Protein AF-A0A942J2D2-F1 (afdb_monomer)

Solvent-accessible surface area (backbone atoms only — not comparable to full-atom values): 8070 Å² total; per-residue (Å²): 141,67,81,77,71,58,79,77,62,75,67,74,47,66,52,28,54,48,18,30,49,35,45,75,71,70,50,59,82,88,70,49,86,30,67,88,78,35,70,69,56,28,53,44,19,50,52,22,24,51,50,45,51,51,53,50,52,54,50,54,49,48,49,67,58,57,66,74,73,77,72,90,65,63,60,65,58,49,50,53,41,51,54,51,26,52,51,46,24,53,52,44,25,53,48,31,24,73,74,62,35,67,71,53,10,64,74,56,20,55,61,62,16,48,55,50,17,51,53,50,42,72,43,41,68,60,52,52,51,52,51,51,52,52,52,53,52,51,50,55,54,52,65,74,71,110

pLDDT: mean 85.62, std 14.01, range [49.22, 97.75]

Structure (mmCIF, N/CA/C/O backbone):
data_AF-A0A942J2D2-F1
#
_entry.id   AF-A0A942J2D2-F1
#
loop_
_atom_site.group_PDB
_atom_site.id
_atom_site.type_symbol
_atom_site.label_atom_id
_atom_site.label_alt_id
_atom_site.label_comp_id
_atom_site.label_asym_id
_atom_site.label_entity_id
_atom_site.label_seq_id
_atom_site.pdbx_PDB_ins_code
_atom_site.Cartn_x
_atom_site.Cartn_y
_atom_site.Cartn_z
_atom_site.occupancy
_atom_site.B_iso_or_equiv
_atom_site.auth_seq_id
_atom_site.auth_comp_id
_atom_site.auth_asym_id
_atom_site.auth_atom_id
_atom_site.pdbx_PDB_model_num
ATOM 1 N N . MET A 1 1 ? 36.821 7.668 -10.356 1.00 49.22 1 MET A N 1
ATOM 2 C CA . MET A 1 1 ? 37.166 8.839 -11.199 1.00 49.22 1 MET A CA 1
ATOM 3 C C . MET A 1 1 ? 36.797 8.640 -12.686 1.00 49.22 1 MET A C 1
ATOM 5 O O . MET A 1 1 ? 37.405 9.263 -13.537 1.00 49.22 1 MET A O 1
ATOM 9 N N . PHE A 1 2 ? 35.771 7.836 -13.021 1.00 51.03 2 PHE A N 1
ATOM 10 C CA . PHE A 1 2 ? 35.388 7.529 -14.419 1.00 51.03 2 PHE A CA 1
ATOM 11 C C . PHE A 1 2 ? 34.098 8.224 -14.902 1.00 51.03 2 PHE A C 1
ATOM 13 O O . PHE A 1 2 ? 33.850 8.319 -16.098 1.00 51.03 2 PHE A O 1
ATOM 20 N N . LYS A 1 3 ? 33.287 8.787 -13.993 1.00 52.78 3 LYS A N 1
ATOM 21 C CA . LYS A 1 3 ? 31.966 9.356 -14.332 1.00 52.78 3 LYS A CA 1
ATOM 22 C C . LYS A 1 3 ? 32.010 10.660 -15.146 1.00 52.78 3 LYS A C 1
ATOM 24 O O . LYS A 1 3 ? 30.995 11.052 -15.705 1.00 52.78 3 LYS A O 1
ATOM 29 N N . LYS A 1 4 ? 33.156 11.350 -15.223 1.00 53.84 4 LYS A N 1
ATOM 30 C CA . LYS A 1 4 ? 33.264 12.644 -15.928 1.00 53.84 4 LYS A CA 1
ATOM 31 C C . LYS A 1 4 ? 33.632 12.534 -17.414 1.00 53.84 4 LYS A C 1
ATOM 33 O O . LYS A 1 4 ? 33.451 13.519 -18.120 1.00 53.84 4 LYS A O 1
ATOM 38 N N . LEU A 1 5 ? 34.085 11.375 -17.902 1.00 53.19 5 LEU A N 1
ATOM 39 C CA . LEU A 1 5 ? 34.482 11.209 -19.312 1.00 53.19 5 LEU A CA 1
ATOM 40 C C . LEU A 1 5 ? 33.327 10.809 -20.244 1.00 53.19 5 LEU A C 1
ATOM 42 O O . LEU A 1 5 ? 33.406 11.057 -21.441 1.00 53.19 5 LEU A O 1
ATOM 46 N N . PHE A 1 6 ? 32.222 10.283 -19.709 1.00 55.09 6 PHE A N 1
ATOM 47 C CA . PHE A 1 6 ? 31.066 9.884 -20.523 1.00 55.09 6 PHE A CA 1
ATOM 48 C C . PHE A 1 6 ? 30.096 11.030 -20.838 1.00 55.09 6 PHE A C 1
ATOM 50 O O . PHE A 1 6 ? 29.359 10.961 -21.814 1.00 55.09 6 PHE A O 1
ATOM 57 N N . LYS A 1 7 ? 30.154 12.144 -20.096 1.00 53.56 7 LYS A N 1
ATOM 58 C CA . LYS A 1 7 ? 29.197 13.257 -20.236 1.00 53.56 7 LYS A CA 1
ATOM 59 C C . LYS A 1 7 ? 29.350 14.086 -21.524 1.00 53.56 7 LYS A C 1
ATOM 61 O O . LYS A 1 7 ? 28.591 15.022 -21.731 1.00 53.56 7 LYS A O 1
ATOM 66 N N . ARG A 1 8 ? 30.358 13.802 -22.362 1.00 52.88 8 ARG A N 1
ATOM 67 C CA . ARG A 1 8 ? 30.644 14.557 -23.600 1.00 52.88 8 ARG A CA 1
ATOM 68 C C . ARG A 1 8 ? 30.544 13.714 -24.884 1.00 52.88 8 ARG A C 1
ATOM 70 O O . ARG A 1 8 ? 30.684 14.271 -25.965 1.00 52.88 8 ARG A O 1
ATOM 77 N N . LYS A 1 9 ? 30.279 12.403 -24.776 1.00 51.62 9 LYS A N 1
ATOM 78 C CA . LYS A 1 9 ? 30.012 11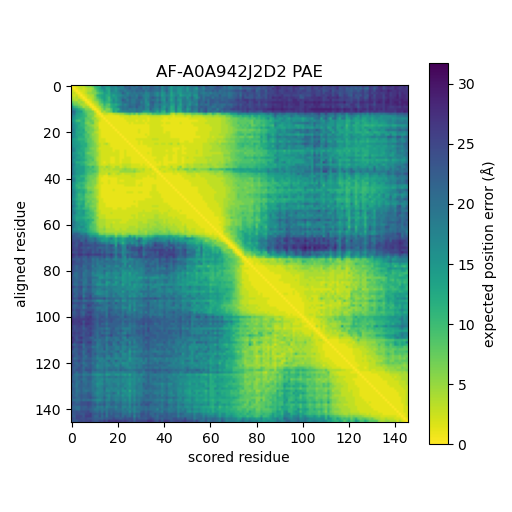.503 -25.919 1.00 51.62 9 LYS A CA 1
ATOM 79 C C . LYS A 1 9 ? 28.523 11.157 -26.085 1.00 51.62 9 LYS A C 1
ATOM 81 O O . LYS A 1 9 ? 28.185 10.339 -26.925 1.00 51.62 9 LYS A O 1
ATOM 86 N N . GLU A 1 10 ? 27.630 11.847 -25.372 1.00 52.97 10 GLU A N 1
ATOM 87 C CA . GLU A 1 10 ? 26.175 11.863 -25.633 1.00 52.97 10 GLU A CA 1
ATOM 88 C C . GLU A 1 10 ? 25.795 12.636 -26.916 1.00 52.97 10 GLU A C 1
ATOM 90 O O . GLU A 1 10 ? 24.640 13.001 -27.121 1.00 52.97 10 GLU A O 1
ATOM 95 N N . ILE A 1 11 ? 26.747 12.866 -27.826 1.00 55.09 11 ILE A N 1
ATOM 96 C CA . ILE A 1 11 ? 26.407 13.090 -29.229 1.00 55.09 11 ILE A CA 1
ATOM 97 C C . ILE A 1 11 ? 26.049 11.705 -29.758 1.00 55.09 11 ILE A C 1
ATOM 99 O O . ILE A 1 11 ? 26.926 10.952 -30.160 1.00 55.09 11 ILE A O 1
ATOM 103 N N . VAL A 1 12 ? 24.768 11.372 -29.597 1.00 64.88 12 VAL A N 1
ATOM 104 C CA . VAL A 1 12 ? 24.087 10.104 -29.877 1.00 64.88 12 VAL A CA 1
ATOM 105 C C . VAL A 1 12 ? 24.668 9.422 -31.111 1.00 64.88 12 VAL A C 1
ATOM 107 O O . VAL A 1 12 ? 24.210 9.654 -32.229 1.00 64.88 12 VAL A O 1
ATOM 110 N N . ASP A 1 13 ? 25.684 8.582 -30.911 1.00 84.38 13 ASP A N 1
ATOM 111 C CA . ASP A 1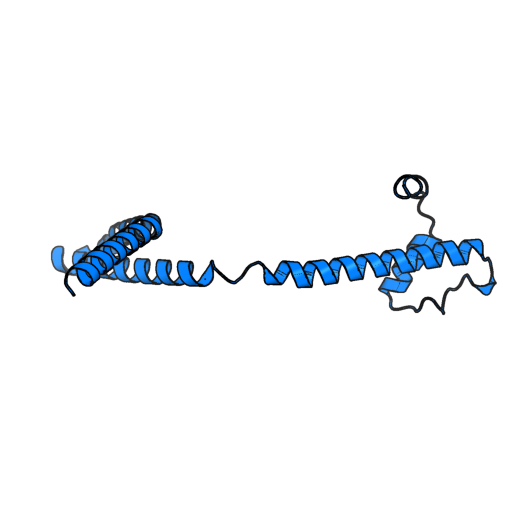 13 ? 26.168 7.732 -31.983 1.00 84.38 13 ASP A CA 1
ATOM 112 C C . ASP A 1 13 ? 25.015 6.769 -32.303 1.00 84.38 13 ASP A C 1
ATOM 114 O O . ASP A 1 13 ? 24.575 6.035 -31.404 1.00 84.38 13 ASP A O 1
ATOM 118 N N . PRO A 1 14 ? 24.451 6.798 -33.524 1.00 92.94 14 PRO A N 1
ATOM 119 C CA . PRO A 1 14 ? 23.352 5.909 -33.887 1.00 92.94 14 PRO A CA 1
ATOM 120 C C . PRO A 1 14 ? 23.703 4.446 -33.592 1.00 92.94 14 PRO A C 1
ATOM 122 O O . PRO A 1 14 ? 22.842 3.699 -33.134 1.00 92.94 14 PRO A O 1
ATOM 125 N N . ILE A 1 15 ? 24.983 4.082 -33.702 1.00 94.06 15 ILE A N 1
ATOM 126 C CA . ILE A 1 15 ? 25.506 2.741 -33.434 1.00 94.06 15 ILE A CA 1
ATOM 127 C C . ILE A 1 15 ? 25.347 2.357 -31.956 1.00 94.06 15 ILE A C 1
ATOM 129 O O . ILE A 1 15 ? 24.980 1.227 -31.635 1.00 94.06 15 ILE A O 1
ATOM 133 N N . PHE A 1 16 ? 25.560 3.300 -31.036 1.00 94.62 16 PHE A N 1
ATOM 134 C CA . PHE A 1 16 ? 25.353 3.067 -29.606 1.00 94.62 16 PHE A CA 1
ATOM 135 C C . PHE A 1 16 ? 23.876 2.792 -29.297 1.00 94.62 16 PHE A C 1
ATOM 137 O O . PHE A 1 16 ? 23.529 1.867 -28.555 1.00 94.62 16 PHE A O 1
ATOM 144 N N . ARG A 1 17 ? 22.982 3.587 -29.901 1.00 93.81 17 ARG A N 1
ATOM 145 C CA . ARG A 1 17 ? 21.531 3.415 -29.763 1.00 93.81 17 ARG A CA 1
ATOM 146 C C . ARG A 1 17 ? 21.069 2.084 -30.356 1.00 93.81 17 ARG A C 1
ATOM 148 O O . ARG A 1 17 ? 20.218 1.427 -29.759 1.00 93.81 17 ARG A O 1
ATOM 155 N N . GLU A 1 18 ? 21.635 1.675 -31.485 1.00 96.38 18 GLU A N 1
ATOM 156 C CA . GLU A 1 18 ? 21.380 0.368 -32.092 1.00 96.38 18 GLU A CA 1
ATOM 157 C C . GLU A 1 18 ? 21.801 -0.782 -31.174 1.00 96.38 18 GLU A C 1
ATOM 159 O O . GLU A 1 18 ? 21.025 -1.720 -31.010 1.00 96.38 18 GLU A O 1
ATOM 164 N N . GLY A 1 19 ? 22.949 -0.685 -30.496 1.00 96.75 19 GLY A N 1
ATOM 165 C CA . GLY A 1 19 ? 23.373 -1.673 -29.497 1.00 96.75 19 GLY A CA 1
ATOM 166 C C . GLY A 1 19 ? 22.366 -1.835 -28.354 1.00 96.75 19 GLY A C 1
ATOM 167 O O . GLY A 1 19 ? 21.986 -2.952 -27.994 1.00 96.75 19 GLY A O 1
ATOM 168 N N . ARG A 1 20 ? 21.839 -0.717 -27.834 1.00 96.44 20 ARG A N 1
ATOM 169 C CA . ARG A 1 20 ? 20.771 -0.731 -26.815 1.00 96.44 20 ARG A CA 1
ATOM 170 C C . ARG A 1 20 ? 19.478 -1.380 -27.318 1.00 96.44 20 ARG A C 1
ATOM 172 O O . ARG A 1 20 ? 18.829 -2.131 -26.582 1.00 96.44 20 ARG A O 1
ATOM 179 N N . LEU A 1 21 ? 19.079 -1.074 -28.554 1.00 96.56 21 LEU A N 1
ATOM 180 C CA . LEU A 1 21 ? 17.886 -1.652 -29.183 1.00 96.56 21 LEU A CA 1
ATOM 181 C C . LEU A 1 21 ? 18.063 -3.149 -29.446 1.00 96.56 21 LEU A C 1
ATOM 183 O O . LEU A 1 21 ? 17.139 -3.917 -29.202 1.00 96.56 21 LEU A O 1
ATOM 187 N N . ALA A 1 22 ? 19.251 -3.576 -29.867 1.00 97.75 22 ALA A N 1
ATOM 188 C CA . ALA A 1 22 ? 19.577 -4.976 -30.089 1.00 97.75 22 ALA A CA 1
ATOM 189 C C . ALA A 1 22 ? 19.422 -5.808 -28.807 1.00 97.75 22 ALA A C 1
ATOM 191 O O . ALA A 1 22 ? 18.747 -6.835 -28.835 1.00 97.75 22 ALA A O 1
ATOM 192 N N . PHE A 1 23 ? 19.935 -5.323 -27.667 1.00 97.75 23 PHE A N 1
ATOM 193 C CA . PHE A 1 23 ? 19.687 -5.958 -26.365 1.00 97.75 23 PHE A CA 1
ATOM 194 C C . PHE A 1 23 ? 18.188 -6.047 -26.047 1.00 97.75 23 PHE A C 1
ATOM 196 O O . PHE A 1 23 ? 17.694 -7.096 -25.636 1.00 97.75 23 PHE A O 1
ATOM 203 N N . SER A 1 24 ? 17.451 -4.956 -26.277 1.00 95.75 24 SER A N 1
ATOM 204 C CA . SER A 1 24 ? 16.002 -4.898 -26.031 1.00 95.75 24 SER A CA 1
ATOM 205 C C . SER A 1 24 ? 15.219 -5.885 -26.908 1.00 95.75 24 SER A C 1
ATOM 207 O O . SER A 1 24 ? 14.206 -6.421 -26.468 1.00 95.75 24 SER A O 1
ATOM 209 N N . ASN A 1 25 ? 15.722 -6.170 -28.111 1.00 97.62 25 ASN A N 1
ATOM 210 C CA . ASN A 1 25 ? 15.164 -7.137 -29.057 1.00 97.62 25 ASN A CA 1
ATOM 211 C C . ASN A 1 25 ? 15.669 -8.577 -28.839 1.00 97.62 25 ASN A C 1
ATOM 213 O O . ASN A 1 25 ? 15.336 -9.459 -29.626 1.00 97.62 25 ASN A O 1
ATOM 217 N N . GLY A 1 26 ? 16.476 -8.836 -27.803 1.00 97.00 26 GLY A N 1
ATOM 218 C CA . GLY A 1 26 ? 17.000 -10.173 -27.497 1.00 97.00 26 GLY A CA 1
ATOM 219 C C . GLY A 1 26 ? 18.127 -10.651 -28.419 1.00 97.00 26 GLY A C 1
ATOM 220 O O . GLY A 1 26 ? 18.424 -11.842 -28.442 1.00 97.00 26 GLY A O 1
ATOM 221 N N . VAL A 1 27 ? 18.759 -9.746 -29.170 1.00 97.75 27 VAL A N 1
ATOM 222 C CA . VAL A 1 27 ? 19.900 -10.066 -30.041 1.00 97.75 27 VAL A CA 1
ATOM 223 C C . VAL A 1 27 ? 21.144 -10.298 -29.184 1.00 97.75 27 VAL A C 1
ATOM 225 O O . VAL A 1 27 ? 21.452 -9.494 -28.296 1.00 97.75 27 VAL A O 1
ATOM 228 N N . ALA A 1 28 ? 21.870 -11.388 -29.442 1.00 97.75 28 ALA A N 1
ATOM 229 C CA . ALA A 1 28 ? 23.086 -11.712 -28.709 1.00 97.75 28 ALA A CA 1
ATOM 230 C C . ALA A 1 28 ? 24.238 -10.776 -29.102 1.00 97.75 28 ALA A C 1
ATOM 232 O O . ALA A 1 28 ? 24.354 -10.343 -30.247 1.00 97.75 28 ALA A O 1
ATOM 233 N N . VAL A 1 29 ? 25.150 -10.504 -28.163 1.00 97.25 29 VAL A N 1
ATOM 234 C CA . VAL A 1 29 ? 26.334 -9.666 -28.430 1.00 97.25 29 VAL A CA 1
ATOM 235 C C . VAL A 1 29 ? 27.249 -10.267 -29.514 1.00 97.25 29 VAL A C 1
ATOM 237 O O . VAL A 1 29 ? 27.970 -9.544 -30.195 1.00 97.25 29 VAL A O 1
ATOM 240 N N . SER A 1 30 ? 27.196 -11.592 -29.714 1.00 96.88 30 SER A N 1
ATOM 241 C CA . SER A 1 30 ? 27.920 -12.302 -30.777 1.00 96.88 30 SER A CA 1
ATOM 242 C C . SER A 1 30 ? 27.468 -11.918 -32.184 1.00 96.88 30 SER A C 1
ATOM 244 O O . SER A 1 30 ? 28.274 -12.019 -33.109 1.00 96.88 30 SER A O 1
ATOM 246 N N . ASP A 1 31 ? 26.228 -11.446 -32.323 1.00 97.56 31 ASP A N 1
ATOM 247 C CA . ASP A 1 31 ? 25.580 -11.121 -33.596 1.00 97.56 31 ASP A CA 1
ATOM 248 C C . ASP A 1 31 ? 25.776 -9.639 -33.967 1.00 97.56 31 ASP A C 1
ATOM 250 O O . ASP A 1 31 ? 25.001 -9.058 -34.726 1.00 97.56 31 ASP A O 1
ATOM 254 N N . ASN A 1 32 ? 26.819 -9.008 -33.416 1.00 96.50 32 ASN A N 1
ATOM 255 C CA . ASN A 1 32 ? 27.185 -7.623 -33.689 1.00 96.50 32 ASN A CA 1
ATOM 256 C C . ASN A 1 32 ? 27.482 -7.420 -35.194 1.00 96.50 32 ASN A C 1
ATOM 258 O O . ASN A 1 32 ? 28.488 -7.946 -35.692 1.00 96.50 32 ASN A O 1
ATOM 262 N N . PRO A 1 33 ? 26.686 -6.610 -35.923 1.00 96.38 33 PRO A N 1
ATOM 263 C CA . PRO A 1 33 ? 26.835 -6.440 -37.371 1.00 96.38 33 PRO A CA 1
ATOM 264 C C . PRO A 1 33 ? 28.126 -5.705 -37.767 1.00 96.38 33 PRO A C 1
ATOM 266 O O . PRO A 1 33 ? 28.550 -5.760 -38.921 1.00 96.38 33 PRO A O 1
ATOM 269 N N . TYR A 1 34 ? 28.783 -5.028 -36.821 1.00 95.62 34 TYR A N 1
ATOM 270 C CA . TYR A 1 34 ? 29.990 -4.244 -37.079 1.00 95.62 34 TYR A CA 1
ATOM 271 C C . TYR A 1 34 ? 31.293 -5.018 -36.854 1.00 95.62 34 TYR A C 1
ATOM 273 O O . TYR A 1 34 ? 32.365 -4.511 -37.186 1.00 95.62 34 TYR A O 1
ATOM 281 N N . LYS A 1 35 ? 31.221 -6.257 -36.347 1.00 95.12 35 LYS A N 1
ATOM 282 C CA . LYS A 1 35 ? 32.393 -7.057 -35.955 1.00 95.12 35 LYS A CA 1
ATOM 283 C C . LYS A 1 35 ? 33.383 -7.311 -37.098 1.00 95.12 35 LYS A C 1
ATOM 285 O O . LYS A 1 35 ? 34.582 -7.390 -36.857 1.00 95.12 35 LYS A O 1
ATOM 290 N N . SER A 1 36 ? 32.892 -7.427 -38.332 1.00 93.44 36 SER A N 1
ATOM 291 C CA . SER A 1 36 ? 33.713 -7.661 -39.528 1.00 93.44 36 SER A CA 1
ATOM 292 C C . SER A 1 36 ? 34.132 -6.383 -40.260 1.00 93.44 36 SER A C 1
ATOM 294 O O . SER A 1 36 ? 35.055 -6.430 -41.068 1.00 93.44 36 SER A O 1
ATOM 296 N N . THR A 1 37 ? 33.464 -5.251 -40.012 1.00 92.69 37 THR A N 1
ATOM 297 C CA . THR A 1 37 ? 33.633 -4.028 -40.817 1.00 92.69 37 THR A CA 1
ATOM 298 C C . THR A 1 37 ? 34.513 -2.984 -40.144 1.00 92.69 37 THR A C 1
ATOM 300 O O . THR A 1 37 ? 35.315 -2.339 -40.815 1.00 92.69 37 THR A O 1
ATOM 303 N N . SER A 1 38 ? 34.378 -2.783 -38.831 1.00 94.44 38 SER A N 1
ATOM 304 C CA . SER A 1 38 ? 35.146 -1.772 -38.103 1.00 94.44 38 SER A CA 1
ATOM 305 C C . SER A 1 38 ? 35.188 -2.077 -36.610 1.00 94.44 38 SER A C 1
ATOM 307 O O . SER A 1 38 ? 34.156 -2.086 -35.939 1.00 94.44 38 SER A O 1
ATOM 309 N N . THR A 1 39 ? 36.400 -2.244 -36.074 1.00 93.81 39 THR A N 1
ATOM 310 C CA . THR A 1 39 ? 36.632 -2.486 -34.642 1.00 93.81 39 THR A CA 1
ATOM 311 C C . THR A 1 39 ? 36.081 -1.359 -33.770 1.00 93.81 39 THR A C 1
ATOM 313 O O . THR A 1 39 ? 35.496 -1.626 -32.726 1.00 93.81 39 THR A O 1
ATOM 316 N N . GLU A 1 40 ? 36.217 -0.102 -34.200 1.00 92.75 40 GLU A N 1
ATOM 317 C CA . GLU A 1 40 ? 35.724 1.051 -33.438 1.00 92.75 40 GLU A CA 1
ATOM 318 C C . GLU A 1 40 ? 34.192 1.047 -33.347 1.00 92.75 40 GLU A C 1
ATOM 320 O O . GLU A 1 40 ? 33.630 1.189 -32.262 1.00 92.75 40 GLU A O 1
ATOM 325 N N . ARG A 1 41 ? 33.501 0.795 -34.466 1.00 93.44 41 ARG A N 1
ATOM 326 C CA . ARG A 1 41 ? 32.032 0.705 -34.490 1.00 93.44 41 ARG A CA 1
ATOM 327 C C . ARG A 1 41 ? 31.516 -0.482 -33.687 1.00 93.44 41 ARG A C 1
ATOM 329 O O . ARG A 1 41 ? 30.541 -0.339 -32.954 1.00 93.44 41 ARG A O 1
ATOM 336 N N . ALA A 1 42 ? 32.192 -1.626 -33.786 1.00 95.38 42 ALA A N 1
ATOM 337 C CA . ALA A 1 42 ? 31.861 -2.806 -33.000 1.00 95.38 42 ALA A CA 1
ATOM 338 C C . ALA A 1 42 ? 31.929 -2.513 -31.494 1.00 95.38 42 ALA A C 1
ATOM 340 O O . ALA A 1 42 ? 30.981 -2.829 -30.778 1.00 95.38 42 ALA A O 1
ATOM 341 N N . GLN A 1 43 ? 32.984 -1.828 -31.038 1.00 94.75 43 GLN A N 1
ATOM 342 C CA . GLN A 1 43 ? 33.143 -1.431 -29.635 1.00 94.75 43 GLN A CA 1
ATOM 343 C C . GLN A 1 43 ? 32.052 -0.460 -29.165 1.00 94.75 43 GLN A C 1
ATOM 345 O O . GLN A 1 43 ? 31.529 -0.609 -28.060 1.00 94.75 43 GLN A O 1
ATOM 350 N N . VAL A 1 44 ? 31.679 0.526 -29.990 1.00 94.19 44 VAL A N 1
ATOM 351 C CA . VAL A 1 44 ? 30.600 1.471 -29.650 1.00 94.19 44 VAL A CA 1
ATOM 352 C C . VAL A 1 44 ? 29.254 0.748 -29.541 1.00 94.19 44 VAL A C 1
ATOM 354 O O . VAL A 1 44 ? 28.530 0.958 -28.566 1.00 94.19 44 VAL A O 1
ATOM 357 N N . TRP A 1 45 ? 28.942 -0.149 -30.476 1.00 95.69 45 TRP A N 1
ATOM 358 C CA . TRP A 1 45 ? 27.718 -0.951 -30.434 1.00 95.69 45 TRP A CA 1
ATOM 359 C C . TRP A 1 45 ? 27.660 -1.848 -29.186 1.00 95.69 45 TRP A C 1
ATOM 361 O O . TRP A 1 45 ? 26.668 -1.831 -28.456 1.00 95.69 45 TRP A O 1
ATOM 371 N N . GLU A 1 46 ? 28.748 -2.566 -28.880 1.00 96.50 46 GLU A N 1
ATOM 372 C CA . GLU A 1 46 ? 28.850 -3.442 -27.699 1.00 96.50 46 GLU A CA 1
ATOM 373 C C . GLU A 1 46 ? 28.700 -2.662 -26.394 1.00 96.50 46 GLU A C 1
ATOM 375 O O . GLU A 1 46 ? 28.021 -3.117 -25.473 1.00 96.50 46 GLU A O 1
ATOM 380 N N . SER A 1 47 ? 29.266 -1.453 -26.320 1.00 95.12 47 SER A N 1
ATOM 381 C CA . SER A 1 47 ? 29.102 -0.596 -25.145 1.00 95.12 47 SER A CA 1
ATOM 382 C C . SER A 1 47 ? 27.637 -0.209 -24.906 1.00 95.12 47 SER A C 1
ATOM 384 O O . SER A 1 47 ? 27.180 -0.239 -23.763 1.00 95.12 47 SER A O 1
ATOM 386 N N . GLY A 1 48 ? 26.874 0.061 -25.973 1.00 95.31 48 GLY A N 1
ATOM 387 C CA . GLY A 1 48 ? 25.436 0.325 -25.886 1.00 95.31 48 GLY A CA 1
ATOM 388 C C . GLY A 1 48 ? 24.638 -0.901 -25.453 1.00 95.31 48 GLY A C 1
ATOM 389 O O . GLY A 1 48 ? 23.751 -0.802 -24.603 1.00 95.31 48 GLY A O 1
ATOM 390 N N . TRP A 1 49 ? 24.988 -2.075 -25.976 1.00 97.56 49 TRP A N 1
ATOM 391 C CA . TRP A 1 49 ? 24.370 -3.340 -25.579 1.00 97.56 49 TRP A CA 1
ATOM 392 C C . TRP A 1 49 ? 24.584 -3.634 -24.082 1.00 97.56 49 TRP A C 1
ATOM 394 O O . TRP A 1 49 ? 23.625 -3.903 -23.354 1.00 97.56 49 TRP A O 1
ATOM 404 N N . HIS A 1 50 ? 25.821 -3.496 -23.587 1.00 96.94 50 HIS A N 1
ATOM 405 C CA . HIS A 1 50 ? 26.156 -3.717 -22.175 1.00 96.94 50 HIS A CA 1
ATOM 406 C C . HIS A 1 50 ? 25.538 -2.679 -21.229 1.00 96.94 50 HIS A C 1
ATOM 408 O O . HIS A 1 50 ? 25.128 -3.038 -20.125 1.00 96.94 50 HIS A O 1
ATOM 414 N N . GLU A 1 51 ? 25.412 -1.412 -21.639 1.00 95.44 51 GLU A N 1
ATOM 415 C CA . GLU A 1 51 ? 24.699 -0.400 -20.846 1.00 95.44 51 GLU A CA 1
ATOM 416 C C . GLU A 1 51 ? 23.224 -0.783 -20.648 1.00 95.44 51 GLU A C 1
ATOM 418 O O . GLU A 1 51 ? 22.695 -0.697 -19.533 1.00 95.44 51 GLU A O 1
ATOM 423 N N . ALA A 1 52 ? 22.557 -1.237 -21.715 1.00 95.69 52 ALA A N 1
ATOM 424 C CA . ALA A 1 52 ? 21.167 -1.675 -21.638 1.00 95.69 52 ALA A CA 1
ATOM 425 C C . ALA A 1 52 ? 21.012 -2.905 -20.727 1.00 95.69 52 ALA A C 1
ATOM 427 O O . ALA A 1 52 ? 20.090 -2.954 -19.907 1.00 95.69 52 ALA A O 1
ATOM 428 N N . GLN A 1 53 ? 21.952 -3.852 -20.804 1.00 96.88 53 GLN A N 1
ATOM 429 C CA . GLN A 1 53 ? 22.008 -5.009 -19.913 1.00 96.88 53 GLN A CA 1
ATOM 430 C C . GLN A 1 53 ? 22.167 -4.602 -18.443 1.00 96.88 53 GLN A C 1
ATOM 432 O O . GLN A 1 53 ? 21.397 -5.056 -17.593 1.00 96.88 53 GLN A O 1
ATOM 437 N N . ALA A 1 54 ? 23.127 -3.725 -18.140 1.00 95.69 54 ALA A N 1
ATOM 438 C CA . ALA A 1 54 ? 23.373 -3.244 -16.783 1.00 95.69 54 ALA A CA 1
ATOM 439 C C . ALA A 1 54 ? 22.150 -2.508 -16.212 1.00 95.69 54 ALA A C 1
ATOM 441 O O . ALA A 1 54 ? 21.770 -2.729 -15.063 1.00 95.69 54 ALA A O 1
ATOM 442 N N . SER A 1 55 ? 21.479 -1.699 -17.038 1.00 95.25 55 SER A N 1
ATOM 443 C CA . SER A 1 55 ? 20.257 -0.980 -16.655 1.00 95.25 55 SER A CA 1
ATOM 444 C C . SER A 1 55 ? 19.114 -1.932 -16.282 1.00 95.25 55 SER A C 1
ATOM 446 O O . SER A 1 55 ? 18.388 -1.685 -15.318 1.00 95.25 55 SER A O 1
ATOM 448 N N . ARG A 1 56 ? 18.960 -3.046 -17.013 1.00 94.94 56 ARG A N 1
ATOM 449 C CA . ARG A 1 56 ? 17.950 -4.071 -16.707 1.00 94.94 56 ARG A CA 1
ATOM 450 C C . ARG A 1 56 ? 18.252 -4.790 -15.395 1.00 94.94 56 ARG A C 1
ATOM 452 O O . ARG A 1 56 ? 17.352 -4.948 -14.577 1.00 94.94 56 ARG A O 1
ATOM 459 N N . GLN A 1 57 ? 19.511 -5.165 -15.171 1.00 94.81 57 GLN A N 1
ATOM 460 C CA . GLN A 1 57 ? 19.930 -5.785 -13.912 1.00 94.81 57 GLN A CA 1
ATOM 461 C C .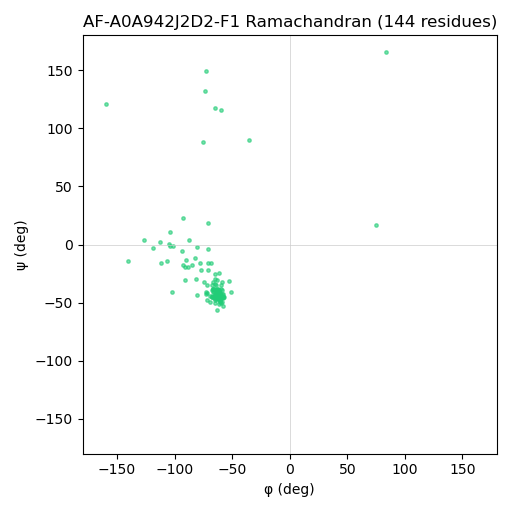 GLN A 1 57 ? 19.691 -4.853 -12.718 1.00 94.81 57 GLN A C 1
ATOM 463 O O . GLN A 1 57 ? 19.182 -5.290 -11.690 1.00 94.81 57 GLN A O 1
ATOM 468 N N . GLU A 1 58 ? 19.994 -3.559 -12.854 1.00 92.56 58 GLU A N 1
ATOM 469 C CA . GLU A 1 58 ? 19.729 -2.575 -11.800 1.00 92.56 58 GLU A CA 1
ATOM 470 C C . GLU A 1 58 ? 18.228 -2.468 -11.482 1.00 92.56 58 GLU A C 1
ATOM 472 O O . GLU A 1 58 ? 17.845 -2.382 -10.313 1.00 92.56 58 GLU A O 1
ATOM 477 N N . PHE A 1 59 ? 17.370 -2.505 -12.504 1.00 91.69 59 PHE A N 1
ATOM 478 C CA . PHE A 1 59 ? 15.919 -2.468 -12.326 1.00 91.69 59 PHE A CA 1
ATOM 479 C C . PHE A 1 59 ? 15.379 -3.733 -11.643 1.00 91.69 59 PHE A C 1
ATOM 481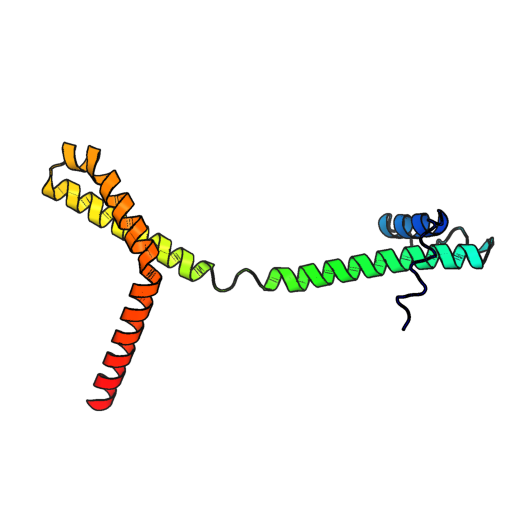 O O . PHE A 1 59 ? 14.612 -3.626 -10.687 1.00 91.69 59 PHE A O 1
ATOM 488 N N . GLU A 1 60 ? 15.822 -4.917 -12.071 1.00 89.62 60 GLU A N 1
ATOM 489 C CA . GLU A 1 60 ? 15.436 -6.203 -11.469 1.00 89.62 60 GLU A CA 1
ATOM 490 C C . GLU A 1 60 ? 15.867 -6.288 -9.997 1.00 89.62 60 GLU A C 1
ATOM 492 O O . GLU A 1 60 ? 15.095 -6.715 -9.136 1.00 89.62 60 GLU A O 1
ATOM 497 N N . VAL A 1 61 ? 17.071 -5.802 -9.677 1.00 89.00 61 VAL A N 1
ATOM 498 C CA . VAL A 1 61 ? 17.549 -5.669 -8.295 1.00 89.00 61 VAL A CA 1
ATOM 499 C C . VAL A 1 61 ? 16.639 -4.721 -7.510 1.00 89.00 61 VAL A C 1
ATOM 501 O O . VAL A 1 61 ? 16.136 -5.094 -6.451 1.00 89.00 61 VAL A O 1
ATOM 504 N N . LYS A 1 62 ? 16.359 -3.517 -8.021 1.00 85.75 62 LYS A N 1
ATOM 505 C CA . LYS A 1 62 ? 15.486 -2.555 -7.327 1.00 85.75 62 LYS A CA 1
ATOM 506 C C . LYS A 1 62 ? 14.079 -3.091 -7.091 1.00 85.75 62 LYS A C 1
ATOM 508 O O . LYS A 1 62 ? 13.543 -2.842 -6.019 1.00 85.75 62 LYS A O 1
ATOM 513 N N . GLN A 1 63 ? 13.498 -3.834 -8.030 1.00 85.94 63 GLN A N 1
ATOM 514 C CA . GLN A 1 63 ? 12.200 -4.476 -7.812 1.00 85.94 63 GLN A CA 1
ATOM 515 C C . GLN A 1 63 ? 12.283 -5.534 -6.711 1.00 85.94 63 GLN A C 1
ATOM 517 O O . GLN A 1 63 ? 11.541 -5.461 -5.734 1.00 85.94 63 GLN A O 1
ATOM 522 N N . LYS A 1 64 ? 13.256 -6.448 -6.796 1.00 80.31 64 LYS A N 1
ATOM 523 C CA . LYS A 1 64 ? 13.422 -7.533 -5.821 1.00 80.31 64 LYS A CA 1
ATOM 524 C C . LYS A 1 64 ? 13.645 -7.032 -4.390 1.00 80.31 64 LYS A C 1
ATOM 526 O O . LYS A 1 64 ? 13.194 -7.667 -3.438 1.00 80.31 64 LYS A O 1
ATOM 531 N N . TYR A 1 65 ? 14.346 -5.913 -4.219 1.00 76.50 65 TYR A N 1
ATOM 532 C CA . TYR A 1 65 ? 14.585 -5.326 -2.896 1.00 76.50 65 TYR A CA 1
ATOM 533 C C . TYR A 1 65 ? 13.517 -4.303 -2.479 1.00 76.50 65 TYR A C 1
ATOM 535 O O . TYR A 1 65 ? 13.236 -4.183 -1.290 1.00 76.50 65 TYR A O 1
ATOM 543 N N . GLY A 1 66 ? 12.900 -3.591 -3.424 1.00 64.19 66 GLY A N 1
ATOM 544 C CA . GLY A 1 66 ? 11.864 -2.592 -3.152 1.00 64.19 66 GLY A CA 1
ATOM 545 C C . GLY A 1 66 ? 10.511 -3.197 -2.778 1.00 64.19 66 GLY A C 1
ATOM 546 O O . GLY A 1 66 ? 9.803 -2.636 -1.945 1.00 64.19 66 GLY A O 1
ATOM 547 N N . GLU A 1 67 ? 10.166 -4.361 -3.327 1.00 57.00 67 GLU A N 1
ATOM 548 C CA . GLU A 1 67 ? 8.875 -5.015 -3.079 1.00 57.00 67 GLU A CA 1
ATOM 549 C C . GLU A 1 67 ? 8.808 -5.719 -1.709 1.00 57.00 67 GLU A C 1
ATOM 551 O O . GLU A 1 67 ? 7.738 -5.858 -1.122 1.00 57.00 67 GLU A O 1
ATOM 556 N N . ASN A 1 68 ? 9.956 -6.068 -1.121 1.00 55.66 68 ASN A N 1
ATOM 557 C CA . ASN A 1 68 ? 10.017 -6.713 0.196 1.00 55.66 68 ASN A CA 1
ATOM 558 C C . ASN A 1 68 ? 9.874 -5.739 1.385 1.00 55.66 68 ASN A C 1
ATOM 560 O O . ASN A 1 68 ? 9.871 -6.180 2.532 1.00 55.66 68 ASN A O 1
ATOM 564 N N . SER A 1 69 ? 9.751 -4.427 1.145 1.00 52.06 69 SER A N 1
ATOM 565 C CA . SER A 1 69 ? 9.745 -3.411 2.211 1.00 52.06 69 SER A CA 1
ATOM 566 C C . SER A 1 69 ? 8.362 -2.833 2.554 1.00 52.06 69 SER A C 1
ATOM 568 O O . SER A 1 69 ? 8.282 -1.996 3.453 1.00 52.06 69 SER A O 1
ATOM 570 N N . SER A 1 70 ? 7.275 -3.238 1.888 1.00 50.38 70 SER A N 1
ATOM 571 C CA . SER A 1 70 ? 5.982 -2.533 1.986 1.00 50.38 70 SER A CA 1
ATOM 572 C C . SER A 1 70 ? 4.827 -3.279 2.668 1.00 50.38 70 SER A C 1
ATOM 574 O O . SER A 1 70 ? 3.754 -2.693 2.769 1.00 50.38 70 SER A O 1
ATOM 576 N N . ASN A 1 71 ? 5.005 -4.503 3.197 1.00 53.09 71 ASN A N 1
ATOM 577 C CA . ASN A 1 71 ? 3.848 -5.322 3.615 1.00 53.09 71 ASN A CA 1
ATOM 578 C C . ASN A 1 71 ? 3.819 -5.894 5.050 1.00 53.09 71 ASN A C 1
ATOM 580 O O . ASN A 1 71 ? 2.859 -6.588 5.375 1.00 53.09 71 ASN A O 1
ATOM 584 N N . SER A 1 72 ? 4.767 -5.613 5.955 1.00 51.84 72 SER A N 1
ATOM 585 C CA . SER A 1 72 ? 4.802 -6.347 7.246 1.00 51.84 72 SER A CA 1
ATOM 586 C C . SER A 1 72 ? 4.248 -5.647 8.492 1.00 51.84 72 SER A C 1
ATOM 588 O O . SER A 1 72 ? 4.199 -6.280 9.542 1.00 51.84 72 SER A O 1
ATOM 590 N N . SER A 1 73 ? 3.775 -4.400 8.428 1.00 55.78 73 SER A N 1
ATOM 591 C CA . SER A 1 73 ? 3.273 -3.717 9.641 1.00 55.78 73 SER A CA 1
ATOM 592 C C . SER A 1 73 ? 2.020 -2.860 9.463 1.00 55.78 73 SER A C 1
ATOM 594 O O . SER A 1 73 ? 1.361 -2.565 10.454 1.00 55.78 73 SER A O 1
ATOM 596 N N . SER A 1 74 ? 1.603 -2.519 8.241 1.00 60.66 74 SER A N 1
ATOM 597 C CA . SER A 1 74 ? 0.365 -1.753 8.011 1.00 60.66 74 SER A CA 1
ATOM 598 C C . SER A 1 74 ? -0.903 -2.616 8.042 1.00 60.66 74 SER A C 1
ATOM 600 O O . SER A 1 74 ? -1.959 -2.136 8.450 1.00 60.66 74 SER A O 1
ATOM 602 N N . GLY A 1 75 ? -0.810 -3.898 7.666 1.00 63.34 75 GLY A N 1
ATOM 603 C CA . GLY A 1 75 ? -1.977 -4.779 7.556 1.00 63.34 75 GLY A CA 1
ATOM 604 C C . GLY A 1 75 ? -2.648 -5.066 8.899 1.00 63.34 75 GLY A C 1
ATOM 605 O O . GLY A 1 75 ? -3.860 -4.939 9.028 1.00 63.34 75 GLY A O 1
ATOM 606 N N . VAL A 1 76 ? -1.862 -5.395 9.927 1.00 73.81 76 VAL A N 1
ATOM 607 C CA . VAL A 1 76 ? -2.404 -5.804 11.232 1.00 73.81 76 VAL A CA 1
ATOM 608 C C . VAL A 1 76 ? -3.077 -4.628 11.947 1.00 73.81 76 VAL A C 1
ATOM 610 O O . VAL A 1 76 ? -4.234 -4.741 12.348 1.00 73.81 76 VAL A O 1
ATOM 613 N N . PHE A 1 77 ? -2.408 -3.472 12.041 1.00 72.69 77 PHE A N 1
ATOM 614 C CA . PHE A 1 77 ? -3.000 -2.268 12.638 1.00 72.69 77 PHE A CA 1
ATOM 615 C C . PHE A 1 77 ? -4.219 -1.767 11.855 1.00 72.69 77 PHE A C 1
ATOM 617 O O . PHE A 1 77 ? -5.207 -1.365 12.468 1.00 72.69 77 PHE A O 1
ATOM 624 N N . GLY A 1 78 ? -4.186 -1.846 10.519 1.00 78.88 78 GLY A N 1
ATOM 625 C CA . GLY A 1 78 ? -5.326 -1.497 9.674 1.00 78.88 78 GLY A CA 1
ATOM 626 C C . GLY A 1 78 ? -6.548 -2.378 9.944 1.00 78.88 78 GLY A C 1
ATOM 627 O O . GLY A 1 78 ? -7.646 -1.860 10.129 1.00 78.88 78 GLY A O 1
ATOM 628 N N . ILE A 1 79 ? -6.359 -3.698 10.048 1.00 82.69 79 ILE A N 1
ATOM 629 C CA . ILE A 1 79 ? -7.450 -4.639 10.345 1.00 82.69 79 ILE A CA 1
ATOM 630 C C . ILE A 1 79 ? -8.054 -4.351 11.725 1.00 82.69 79 ILE A C 1
ATOM 632 O O . ILE A 1 79 ? -9.276 -4.259 11.842 1.00 82.69 79 ILE A O 1
ATOM 636 N N . PHE A 1 80 ? -7.230 -4.152 12.760 1.00 81.56 80 PHE A N 1
ATOM 637 C CA . PHE A 1 80 ? -7.733 -3.830 14.101 1.00 81.56 80 PHE A CA 1
ATOM 638 C C . PHE A 1 80 ? -8.516 -2.515 14.130 1.00 81.56 80 PHE A C 1
ATOM 640 O O . PHE A 1 80 ? -9.587 -2.462 14.733 1.00 81.56 80 PHE A O 1
ATOM 647 N N . ALA A 1 81 ? -8.030 -1.477 13.446 1.00 80.50 81 ALA A N 1
ATOM 648 C CA . ALA A 1 81 ? -8.721 -0.195 13.357 1.00 80.50 81 ALA A CA 1
ATOM 649 C C . ALA A 1 81 ? -10.103 -0.335 12.694 1.00 80.50 81 ALA A C 1
ATOM 651 O O . ALA A 1 81 ? -11.086 0.199 13.207 1.00 80.50 81 ALA A O 1
AT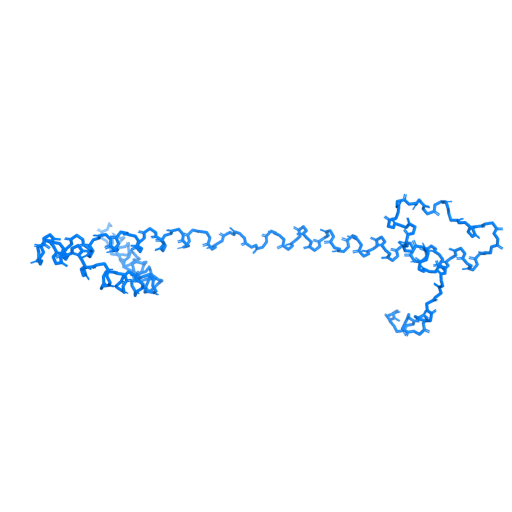OM 652 N N . VAL A 1 82 ? -10.199 -1.106 11.603 1.00 84.56 82 VAL A N 1
ATOM 653 C CA . VAL A 1 82 ? -11.473 -1.367 10.913 1.00 84.56 82 VAL A CA 1
ATOM 654 C C . VAL A 1 82 ? -12.438 -2.140 11.810 1.00 84.56 82 VAL A C 1
ATOM 656 O O . VAL A 1 82 ? -13.596 -1.748 11.935 1.00 84.56 82 VAL A O 1
ATOM 659 N N . VAL A 1 83 ? -11.973 -3.205 12.470 1.00 88.31 83 VAL A N 1
ATOM 660 C CA . VAL A 1 83 ? -12.817 -4.009 13.369 1.00 88.31 83 VAL A CA 1
ATOM 661 C C . VAL A 1 83 ? -13.354 -3.157 14.521 1.00 88.31 83 VAL A C 1
ATOM 663 O O . VAL A 1 83 ? -14.555 -3.187 14.787 1.00 88.31 83 VAL A O 1
ATOM 666 N N . ILE A 1 84 ? -12.498 -2.358 15.168 1.00 86.88 84 ILE A N 1
ATOM 667 C CA . ILE A 1 84 ? -12.906 -1.458 16.256 1.00 86.88 84 ILE A CA 1
ATOM 668 C C . ILE A 1 84 ? -13.931 -0.439 15.746 1.00 86.88 84 ILE A C 1
ATOM 670 O O . ILE A 1 84 ? -14.991 -0.299 16.353 1.00 86.88 84 ILE A O 1
ATOM 674 N N . GLY A 1 85 ? -13.666 0.216 14.611 1.00 83.38 85 GLY A N 1
ATOM 675 C CA . GLY A 1 85 ? -14.576 1.203 14.027 1.00 83.38 85 GLY A CA 1
ATOM 676 C C . GLY A 1 85 ? -15.962 0.628 13.720 1.00 83.38 85 GLY A C 1
ATOM 677 O O . GLY A 1 85 ? -16.972 1.248 14.054 1.00 83.38 85 GLY A O 1
ATOM 678 N N . VAL A 1 86 ? -16.024 -0.585 13.160 1.00 89.38 86 VAL A N 1
ATOM 679 C CA . VAL A 1 86 ? -17.288 -1.278 12.862 1.00 89.38 86 VAL A CA 1
ATOM 680 C C . VAL A 1 86 ? -18.051 -1.624 14.143 1.00 89.38 86 VAL A C 1
ATOM 682 O O . VAL A 1 86 ? -19.244 -1.335 14.239 1.00 89.38 86 VAL A O 1
ATOM 685 N N . VAL A 1 87 ? -17.383 -2.197 15.151 1.00 93.25 87 VAL A N 1
ATOM 686 C CA . VAL A 1 87 ? -18.031 -2.548 16.428 1.00 93.25 87 VAL A CA 1
ATOM 687 C C . VAL A 1 87 ? -18.552 -1.300 17.139 1.00 93.25 87 VAL A C 1
ATOM 689 O O . VAL A 1 87 ? -19.689 -1.291 17.610 1.00 93.25 87 VAL A O 1
ATOM 692 N N . THR A 1 88 ? -17.759 -0.226 17.183 1.00 89.31 88 THR A N 1
ATOM 693 C CA . THR A 1 88 ? -18.175 1.046 17.783 1.00 89.31 88 THR A CA 1
ATOM 694 C C . THR A 1 88 ? -19.363 1.658 17.044 1.00 89.31 88 THR A C 1
ATOM 696 O O . THR A 1 88 ? -20.315 2.090 17.692 1.00 89.31 88 THR A O 1
ATOM 699 N N . PHE A 1 89 ? -19.356 1.643 15.707 1.00 89.75 89 PHE A N 1
ATOM 700 C CA . PHE A 1 89 ? -20.472 2.138 14.903 1.00 89.75 89 PHE A CA 1
ATOM 701 C C . PHE A 1 89 ? -21.776 1.408 15.237 1.00 89.75 89 PHE A C 1
ATOM 703 O O . PHE A 1 89 ? -22.768 2.051 15.582 1.00 89.75 89 PHE A O 1
ATOM 710 N N . PHE A 1 90 ? -21.771 0.071 15.200 1.00 93.31 90 PHE A N 1
ATOM 711 C CA . PHE A 1 90 ? -22.969 -0.714 15.503 1.00 93.31 90 PHE A CA 1
ATOM 712 C C . PHE A 1 90 ? -23.411 -0.560 16.960 1.00 93.31 90 PHE A C 1
ATOM 714 O O . PHE A 1 90 ? -24.607 -0.441 17.215 1.00 93.31 90 PHE A O 1
ATOM 721 N N . GLY A 1 91 ? -22.473 -0.488 17.909 1.00 92.31 91 GLY A N 1
ATOM 722 C CA . GLY A 1 91 ? -22.785 -0.242 19.317 1.00 92.31 91 GLY A CA 1
ATOM 723 C C . GLY A 1 91 ? -23.514 1.088 19.529 1.00 92.31 91 GLY A C 1
ATOM 724 O O . GLY A 1 91 ? -24.585 1.117 20.136 1.00 92.31 91 GLY A O 1
ATOM 725 N N . CYS A 1 92 ? -22.982 2.182 18.975 1.00 89.62 92 CYS A N 1
ATOM 726 C CA . CYS A 1 92 ? -23.609 3.503 19.066 1.00 89.62 92 CYS A CA 1
ATOM 727 C C . CYS A 1 92 ? -24.940 3.577 18.303 1.00 89.62 92 CYS A C 1
ATOM 729 O O . CYS A 1 92 ? -25.887 4.204 18.779 1.00 89.62 92 CYS A O 1
ATOM 731 N N . TRP A 1 93 ? -25.034 2.929 17.140 1.00 88.94 93 TRP A N 1
ATOM 732 C CA . TRP A 1 93 ? -26.252 2.928 16.333 1.00 88.94 93 TRP A CA 1
ATOM 733 C C . TRP A 1 93 ? -27.398 2.165 17.011 1.00 88.94 93 TRP A C 1
ATOM 735 O O . TRP A 1 93 ? -28.509 2.687 17.111 1.00 88.94 93 TRP A O 1
ATOM 745 N N . ILE A 1 94 ? -27.126 0.975 17.560 1.00 93.56 94 ILE A N 1
ATOM 746 C CA . ILE A 1 94 ? -28.113 0.194 18.324 1.00 93.56 94 ILE A CA 1
ATOM 747 C C . ILE A 1 94 ? -28.534 0.948 19.588 1.00 93.56 94 ILE A C 1
ATOM 749 O O . ILE A 1 94 ? -29.723 0.992 19.905 1.00 93.56 94 ILE A O 1
ATOM 753 N N . TYR A 1 95 ? -27.588 1.589 20.283 1.00 91.88 95 TYR A N 1
ATOM 754 C CA . TYR A 1 95 ? -27.896 2.432 21.437 1.00 91.88 95 TYR A CA 1
ATOM 755 C C . TYR A 1 95 ? -28.882 3.554 21.072 1.00 91.88 95 TYR A C 1
ATOM 757 O O . TYR A 1 95 ? -29.887 3.737 21.755 1.00 91.88 95 TYR A O 1
ATOM 765 N N . ALA A 1 96 ? -28.669 4.244 19.946 1.00 89.69 96 ALA A N 1
ATOM 766 C CA . ALA A 1 96 ? -29.583 5.285 19.478 1.00 89.69 96 ALA A CA 1
ATOM 767 C C . ALA A 1 96 ? -30.995 4.746 19.170 1.00 89.69 96 ALA A C 1
ATOM 769 O O . ALA A 1 96 ? -31.985 5.401 19.497 1.00 89.69 96 ALA A O 1
ATOM 770 N N . ILE A 1 97 ? -31.105 3.543 18.594 1.00 93.19 97 ILE A N 1
ATOM 771 C CA . ILE A 1 97 ? -32.394 2.867 18.363 1.00 93.19 97 ILE A CA 1
ATOM 772 C C . ILE A 1 97 ? -33.107 2.564 19.685 1.00 93.19 97 ILE A C 1
ATOM 774 O O . ILE A 1 97 ? -34.308 2.809 19.801 1.00 93.19 97 ILE A O 1
ATOM 778 N N . ALA A 1 98 ? -32.379 2.062 20.684 1.00 95.62 98 ALA A N 1
ATOM 779 C CA . ALA A 1 98 ? -32.943 1.727 21.987 1.00 95.62 98 ALA A CA 1
ATOM 780 C C . ALA A 1 98 ? -33.426 2.969 22.757 1.00 95.62 98 ALA A C 1
ATOM 782 O O . ALA A 1 98 ? -34.467 2.918 23.408 1.00 95.62 98 ALA A O 1
ATOM 783 N N . THR A 1 99 ? -32.697 4.086 22.673 1.00 94.69 99 THR A N 1
ATOM 784 C CA . THR A 1 99 ? -33.023 5.317 23.412 1.00 94.69 99 THR A CA 1
ATOM 785 C C . THR A 1 99 ? -34.118 6.146 22.745 1.00 94.69 99 THR A C 1
ATOM 787 O O . THR A 1 99 ? -35.006 6.646 23.431 1.00 94.69 99 THR A O 1
ATOM 790 N N . TYR A 1 100 ? -34.064 6.317 21.423 1.00 91.75 100 TYR A N 1
ATOM 791 C CA . TYR A 1 100 ? -34.939 7.254 20.702 1.00 91.75 100 TYR A CA 1
ATOM 792 C C . TYR A 1 100 ? -36.067 6.560 19.924 1.00 91.75 100 TYR A C 1
ATOM 794 O O . TYR A 1 100 ? -36.883 7.224 19.284 1.00 91.75 100 TYR A O 1
ATOM 802 N N . GLY A 1 101 ? -36.139 5.229 19.993 1.00 91.88 101 GLY A N 1
ATOM 803 C CA . GLY A 1 101 ? -37.115 4.416 19.277 1.00 91.88 101 GLY A CA 1
ATOM 804 C C . GLY A 1 101 ? -36.696 4.098 17.840 1.00 91.88 101 GLY A C 1
ATOM 805 O O . GLY A 1 101 ? -35.789 4.704 17.268 1.00 91.88 101 GLY A O 1
ATOM 806 N N . LEU A 1 102 ? -37.389 3.128 17.237 1.00 91.25 102 LEU A N 1
ATOM 807 C CA . LEU A 1 102 ? -36.984 2.519 15.966 1.00 91.25 102 LEU A CA 1
ATOM 808 C C . LEU A 1 102 ? -36.954 3.519 14.801 1.00 91.25 102 LEU A C 1
ATOM 810 O O . LEU A 1 102 ? -36.001 3.521 14.035 1.00 91.25 102 LEU A O 1
ATOM 814 N N . PHE A 1 103 ? -37.940 4.412 14.687 1.00 91.44 103 PHE A N 1
ATOM 815 C CA . PHE A 1 103 ? -38.024 5.344 13.554 1.00 91.44 103 PHE A CA 1
ATOM 816 C C . PHE A 1 103 ? -36.963 6.457 13.610 1.00 91.44 103 PHE A C 1
ATOM 818 O O . PHE A 1 103 ? -36.269 6.708 12.627 1.00 91.44 103 PHE A O 1
ATOM 825 N N . LEU A 1 104 ? -36.801 7.101 14.771 1.00 84.00 104 LEU A N 1
ATOM 826 C CA . LEU A 1 104 ? -35.826 8.181 14.970 1.00 84.00 104 LEU A CA 1
ATOM 827 C C . LEU A 1 104 ? -34.390 7.649 15.032 1.00 84.00 104 LEU A C 1
ATOM 829 O O . LEU A 1 104 ? -33.491 8.236 14.430 1.00 84.00 104 LEU A O 1
ATOM 833 N N . GLY A 1 105 ? -34.178 6.516 15.703 1.00 84.25 105 GLY A N 1
ATOM 834 C CA . GLY A 1 105 ? -32.865 5.887 15.808 1.00 84.25 105 GLY A CA 1
ATOM 835 C C . GLY A 1 105 ? -32.349 5.349 14.475 1.00 84.25 105 GLY A C 1
ATOM 836 O O . GLY A 1 105 ? -31.170 5.520 14.169 1.00 84.25 105 GLY A O 1
ATOM 837 N N . LEU A 1 106 ? -33.216 4.769 13.637 1.00 87.56 106 LEU A N 1
ATOM 838 C CA . LEU A 1 106 ? -32.804 4.284 12.317 1.00 87.56 106 LEU A CA 1
ATOM 839 C C . LEU A 1 106 ? -32.523 5.447 11.349 1.00 87.56 106 LEU A C 1
ATOM 841 O O . LEU A 1 106 ? -31.520 5.415 10.640 1.00 87.56 106 LEU A O 1
ATOM 845 N N . ALA A 1 107 ? -33.368 6.487 11.351 1.00 90.12 107 ALA A N 1
ATOM 846 C CA . ALA A 1 107 ? -33.252 7.615 10.424 1.00 90.12 107 ALA A CA 1
ATOM 847 C C . ALA A 1 107 ? -32.078 8.555 10.747 1.00 90.12 107 ALA A C 1
ATOM 849 O O . ALA A 1 107 ? -31.358 8.968 9.838 1.00 90.12 107 ALA A O 1
ATOM 850 N N . PHE A 1 108 ? -31.865 8.880 12.028 1.00 89.12 108 PHE A N 1
ATOM 851 C CA . PHE A 1 108 ? -30.874 9.880 12.443 1.00 89.12 108 PHE A CA 1
ATOM 852 C C . PHE A 1 108 ? -29.678 9.307 13.199 1.00 89.12 108 PHE A C 1
ATOM 854 O O . PHE A 1 108 ? -28.668 9.994 13.301 1.00 89.12 108 PHE A O 1
ATOM 861 N N . GLY A 1 109 ? -29.744 8.075 13.713 1.00 85.19 109 GLY A N 1
ATOM 862 C CA . GLY A 1 109 ? -28.691 7.512 14.565 1.00 85.19 109 GLY A CA 1
ATOM 863 C C . GLY A 1 109 ? -27.390 7.169 13.836 1.00 85.19 109 GLY A C 1
ATOM 864 O O . GLY A 1 109 ? -26.337 7.117 14.469 1.00 85.19 109 GLY A O 1
ATOM 865 N N . TRP A 1 110 ? -27.422 6.973 12.514 1.00 87.25 110 TRP A N 1
ATOM 866 C CA . TRP A 1 110 ? -26.234 6.587 11.744 1.00 87.25 110 TRP A CA 1
ATOM 867 C C . TRP A 1 110 ? -25.215 7.731 11.596 1.00 87.25 110 TRP A C 1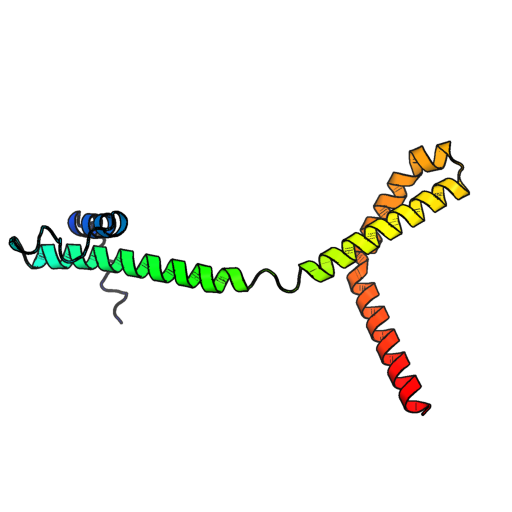
ATOM 869 O O . TRP A 1 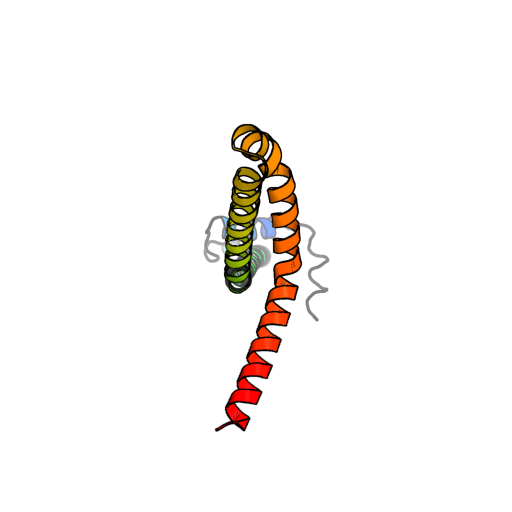110 ? -24.015 7.475 11.645 1.00 87.25 110 TRP A O 1
ATOM 879 N N . ILE A 1 111 ? -25.665 8.990 11.477 1.00 91.19 111 ILE A N 1
ATOM 880 C CA . ILE A 1 111 ? -24.787 10.171 11.351 1.00 91.19 111 ILE A CA 1
ATOM 881 C C . ILE A 1 111 ? -23.912 10.369 12.605 1.00 91.19 111 ILE A C 1
ATOM 883 O O . ILE A 1 111 ? -22.686 10.376 12.473 1.00 91.19 111 ILE A O 1
ATOM 887 N N . PRO A 1 112 ? -24.469 10.496 13.829 1.00 85.44 112 PRO A N 1
ATOM 888 C CA . PRO A 1 112 ? -23.659 10.633 15.033 1.00 85.44 112 PRO A CA 1
ATOM 889 C C . PRO A 1 112 ? -22.827 9.374 15.315 1.00 85.44 112 PRO A C 1
ATOM 891 O O . PRO A 1 112 ? -21.687 9.503 15.756 1.00 85.44 112 PRO A O 1
ATOM 894 N N . ALA A 1 113 ? -23.331 8.170 15.005 1.00 84.81 113 ALA A N 1
ATOM 895 C CA . ALA A 1 113 ? -22.557 6.934 15.148 1.00 84.81 113 ALA A CA 1
ATOM 896 C C . ALA A 1 113 ? -21.321 6.910 14.232 1.00 84.81 113 ALA A C 1
ATOM 898 O O . ALA A 1 113 ? -20.244 6.509 14.672 1.00 84.81 113 ALA A O 1
ATOM 899 N N . LEU A 1 114 ? -21.443 7.385 12.988 1.00 86.31 114 LEU A N 1
ATOM 900 C CA . LEU A 1 114 ? -20.320 7.498 12.056 1.00 86.31 114 LEU A CA 1
ATOM 901 C C . LEU A 1 114 ? -19.256 8.473 12.580 1.00 86.31 114 LEU A C 1
ATOM 903 O O . LEU A 1 114 ? -18.068 8.154 12.568 1.00 86.31 114 LEU A O 1
ATOM 907 N N . ILE A 1 115 ? -19.676 9.640 13.079 1.00 90.62 115 ILE A N 1
ATOM 908 C CA . ILE A 1 115 ? -18.763 10.651 13.634 1.00 90.62 115 ILE A CA 1
ATOM 909 C C . ILE A 1 115 ? -17.987 10.072 14.824 1.00 90.62 115 ILE A C 1
ATOM 911 O O . ILE A 1 115 ? -16.761 10.180 14.872 1.00 90.62 115 ILE A O 1
ATOM 915 N N . ILE A 1 116 ? -18.676 9.403 15.754 1.00 89.50 116 ILE A N 1
ATOM 916 C CA . ILE A 1 116 ? -18.037 8.772 16.918 1.00 89.50 116 ILE A CA 1
ATOM 917 C C . ILE A 1 116 ? -17.078 7.659 16.482 1.00 89.50 116 ILE A C 1
ATOM 919 O O . ILE A 1 116 ? -15.965 7.585 17.000 1.00 89.50 116 ILE A O 1
ATOM 923 N N . ALA A 1 117 ? -17.461 6.826 15.511 1.00 81.69 117 ALA A N 1
ATOM 924 C CA . ALA A 1 117 ? -16.604 5.758 15.002 1.00 81.69 117 ALA A CA 1
ATOM 925 C C . ALA A 1 117 ? -15.301 6.302 14.393 1.00 81.69 117 ALA A C 1
ATOM 927 O O . ALA A 1 117 ? -14.227 5.762 14.666 1.00 81.69 117 ALA A O 1
ATOM 928 N N . ILE A 1 118 ? -15.366 7.399 13.631 1.00 86.00 118 ILE A N 1
ATOM 929 C CA . ILE A 1 118 ? -14.176 8.059 13.071 1.00 86.00 118 ILE A CA 1
ATOM 930 C C . ILE A 1 118 ? -13.283 8.602 14.192 1.00 86.00 118 ILE A C 1
ATOM 932 O O . ILE A 1 118 ? -12.077 8.356 14.178 1.00 86.00 118 ILE A O 1
ATOM 936 N N . ILE A 1 119 ? -13.865 9.284 15.185 1.00 89.62 119 ILE A N 1
ATOM 937 C CA . ILE A 1 119 ? -13.123 9.820 16.335 1.00 89.62 119 ILE A CA 1
ATOM 938 C C . ILE A 1 119 ? -12.419 8.682 17.088 1.00 89.62 119 ILE A C 1
ATOM 940 O O . ILE A 1 119 ? -11.214 8.747 17.311 1.00 89.62 119 ILE A O 1
ATOM 944 N N . ILE A 1 120 ? -13.130 7.605 17.423 1.00 87.25 120 ILE A N 1
ATOM 945 C CA . ILE A 1 120 ? -12.575 6.445 18.141 1.00 87.25 120 ILE A CA 1
ATOM 946 C C . ILE A 1 120 ? -11.466 5.770 17.329 1.00 87.25 120 ILE A C 1
ATOM 948 O O . ILE A 1 120 ? -10.422 5.430 17.881 1.00 87.25 120 ILE A O 1
ATOM 952 N N . THR A 1 121 ? -11.654 5.612 16.017 1.00 80.06 121 THR A N 1
ATOM 953 C CA . THR A 1 121 ? -10.639 5.019 15.134 1.00 80.06 121 THR A CA 1
ATOM 954 C C . THR A 1 121 ? -9.368 5.868 15.117 1.00 80.06 121 THR A C 1
ATOM 956 O O . THR A 1 121 ? -8.266 5.328 15.233 1.00 80.06 121 THR A O 1
ATOM 959 N N . LEU A 1 122 ? -9.510 7.195 15.057 1.00 85.69 122 LEU A N 1
ATOM 960 C CA . LEU A 1 122 ? -8.388 8.132 15.121 1.00 85.69 122 LEU A CA 1
ATOM 961 C C . LEU A 1 122 ? -7.690 8.112 16.493 1.00 85.69 122 LEU A C 1
ATOM 963 O O . LEU A 1 122 ? -6.475 8.281 16.567 1.00 85.69 122 LEU A O 1
ATOM 967 N N . LEU A 1 123 ? -8.439 7.865 17.573 1.00 86.81 123 LEU A N 1
ATOM 968 C CA . LEU A 1 123 ? -7.909 7.724 18.934 1.00 86.81 123 LEU A CA 1
ATOM 969 C C . LEU A 1 123 ? -7.354 6.321 19.241 1.00 86.81 123 LEU A C 1
ATOM 971 O O . LEU A 1 123 ? -6.670 6.153 20.254 1.00 86.81 123 LEU A O 1
ATOM 975 N N . SER A 1 124 ? -7.593 5.320 18.388 1.00 85.50 124 SER A N 1
ATOM 976 C CA . SER A 1 124 ? -7.148 3.938 18.613 1.00 85.50 124 SER A CA 1
ATOM 977 C C . SER A 1 124 ? -5.657 3.768 18.965 1.00 85.50 124 SER A C 1
ATOM 979 O O . SER A 1 124 ? -5.394 3.008 19.901 1.00 85.50 124 SER A O 1
ATOM 981 N N . PRO A 1 125 ? -4.669 4.467 18.354 1.00 82.94 125 PRO A N 1
ATOM 982 C CA . PRO A 1 125 ? -3.268 4.316 18.759 1.00 82.94 125 PRO A CA 1
ATOM 983 C C . PRO A 1 125 ? -3.022 4.780 20.201 1.00 82.94 125 PRO A C 1
ATOM 985 O O . PRO A 1 125 ? -2.240 4.162 20.920 1.00 82.94 125 PRO A O 1
ATOM 988 N N . VAL A 1 126 ? -3.721 5.823 20.658 1.00 88.75 126 VAL A N 1
ATOM 989 C CA . VAL A 1 126 ? -3.604 6.325 22.036 1.00 88.75 126 VAL A CA 1
ATOM 990 C C . VAL A 1 126 ? -4.195 5.318 23.024 1.00 88.75 126 VAL A C 1
ATOM 992 O O . VAL A 1 126 ? -3.569 5.005 24.036 1.00 88.75 126 VAL A O 1
ATOM 995 N N . ILE A 1 127 ? -5.366 4.755 22.709 1.00 87.81 127 ILE A N 1
ATOM 996 C CA . ILE A 1 127 ? -6.019 3.724 23.531 1.00 87.81 127 ILE A CA 1
ATOM 997 C C . ILE A 1 127 ? -5.144 2.464 23.617 1.00 87.81 127 ILE A C 1
ATOM 999 O O . ILE A 1 127 ? -4.994 1.896 24.699 1.00 87.81 127 ILE A O 1
ATOM 1003 N N . ALA A 1 128 ? -4.521 2.054 22.508 1.00 85.00 128 ALA 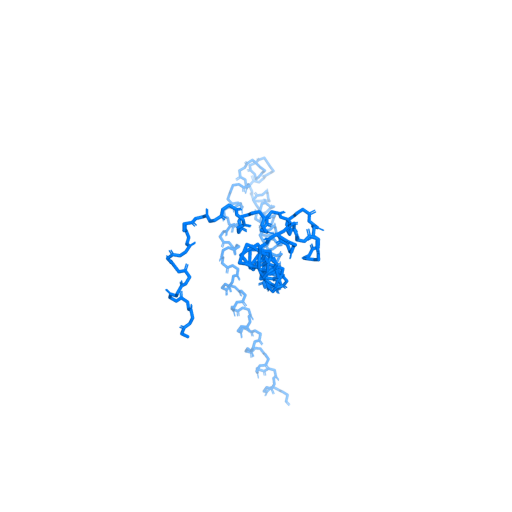A N 1
ATOM 1004 C CA . ALA A 1 128 ? -3.613 0.911 22.477 1.00 85.00 128 ALA A CA 1
ATOM 1005 C C . ALA A 1 128 ? -2.394 1.114 23.394 1.00 85.00 128 ALA A C 1
ATOM 1007 O O . ALA A 1 128 ? -2.034 0.207 24.145 1.00 85.00 128 ALA A O 1
ATOM 1008 N N . ILE A 1 129 ? -1.797 2.312 23.390 1.00 88.94 129 ILE A N 1
ATOM 1009 C CA . ILE A 1 129 ? -0.685 2.658 24.289 1.00 88.94 129 ILE A CA 1
ATOM 1010 C C . ILE A 1 129 ? -1.136 2.619 25.756 1.00 88.94 129 ILE A C 1
ATOM 1012 O O . ILE A 1 129 ? -0.444 2.041 26.593 1.00 88.94 129 ILE A O 1
ATOM 1016 N N . LEU A 1 130 ? -2.304 3.183 26.079 1.00 91.81 130 LEU A N 1
ATOM 1017 C CA . LEU A 1 130 ? -2.834 3.170 27.448 1.00 91.81 130 LEU A CA 1
ATOM 1018 C C . LEU A 1 130 ? -3.102 1.747 27.955 1.00 91.81 130 LEU A C 1
ATOM 1020 O O . LEU A 1 130 ? -2.729 1.422 29.083 1.00 91.81 130 LEU A O 1
ATOM 1024 N N . LEU A 1 131 ? -3.696 0.885 27.124 1.00 90.50 131 LEU A N 1
ATOM 1025 C CA . LEU A 1 131 ? -3.912 -0.523 27.463 1.00 90.50 131 LEU A CA 1
ATOM 1026 C C . LEU A 1 131 ? -2.592 -1.265 27.683 1.00 90.50 131 LEU A C 1
ATOM 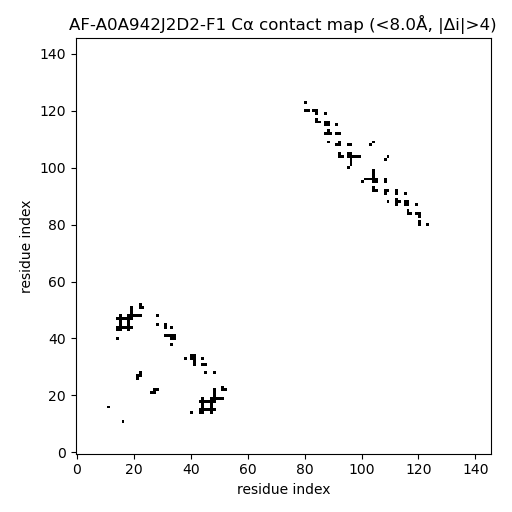1028 O O . LEU A 1 131 ? -2.475 -2.020 28.646 1.00 90.50 131 LEU A O 1
ATOM 1032 N N . LEU A 1 132 ? -1.584 -1.018 26.844 1.00 91.94 132 LEU A N 1
ATOM 1033 C CA . LEU A 1 132 ? -0.257 -1.610 27.008 1.00 91.94 132 LEU A CA 1
ATOM 1034 C C . LEU A 1 132 ? 0.364 -1.222 28.358 1.00 91.94 132 LEU A C 1
ATOM 1036 O O . LEU A 1 132 ? 0.851 -2.088 29.084 1.00 91.94 132 LEU A O 1
ATOM 1040 N N . ILE A 1 133 ? 0.300 0.061 28.726 1.00 95.94 133 ILE A N 1
ATOM 1041 C CA . ILE A 1 133 ? 0.791 0.557 30.020 1.00 95.94 133 ILE A CA 1
ATOM 1042 C C . ILE A 1 133 ? 0.039 -0.116 31.177 1.00 95.94 133 ILE A C 1
ATOM 1044 O O . ILE A 1 133 ? 0.668 -0.577 32.129 1.00 95.94 133 ILE A O 1
ATOM 1048 N N . ALA A 1 134 ? -1.290 -0.222 31.091 1.00 94.88 134 ALA A N 1
ATOM 1049 C CA . ALA A 1 134 ? -2.106 -0.870 32.116 1.00 94.88 134 ALA A CA 1
ATOM 1050 C C . ALA A 1 134 ? -1.731 -2.350 32.311 1.00 94.88 134 ALA A C 1
ATOM 1052 O O . ALA A 1 134 ? -1.598 -2.805 33.448 1.00 94.88 134 ALA A O 1
ATOM 1053 N N . VAL A 1 135 ? -1.496 -3.086 31.218 1.00 96.19 135 VAL A N 1
ATOM 1054 C CA . VAL A 1 135 ? -1.039 -4.484 31.262 1.00 96.19 135 VAL A CA 1
ATOM 1055 C C . VAL A 1 135 ? 0.346 -4.591 31.900 1.00 96.19 135 VAL A C 1
ATOM 1057 O O . VAL A 1 135 ? 0.547 -5.445 32.760 1.00 96.19 135 VAL A O 1
ATOM 1060 N N . ILE A 1 136 ? 1.289 -3.707 31.554 1.00 97.00 136 ILE A N 1
ATOM 1061 C CA . ILE A 1 136 ? 2.630 -3.688 32.165 1.00 97.00 136 ILE A CA 1
ATOM 1062 C C . ILE A 1 136 ? 2.537 -3.457 33.680 1.00 97.00 136 ILE A C 1
ATOM 1064 O O . ILE A 1 136 ? 3.163 -4.184 34.452 1.00 97.00 136 ILE A O 1
ATOM 1068 N N . ILE A 1 137 ? 1.732 -2.487 34.122 1.00 97.12 137 ILE A N 1
ATOM 1069 C CA . ILE A 1 137 ? 1.521 -2.212 35.551 1.00 97.12 137 ILE A CA 1
ATOM 1070 C C . ILE A 1 137 ? 0.915 -3.434 36.250 1.00 97.12 137 ILE A C 1
ATOM 1072 O O . ILE A 1 137 ? 1.400 -3.832 37.309 1.00 97.12 137 ILE A O 1
ATOM 1076 N N . LEU A 1 138 ? -0.112 -4.049 35.655 1.00 96.06 138 LEU A N 1
ATOM 1077 C CA . LEU A 1 138 ? -0.755 -5.247 36.196 1.00 96.06 138 LEU A CA 1
ATOM 1078 C C . LEU A 1 138 ? 0.248 -6.394 36.365 1.00 96.06 138 LEU A C 1
ATOM 1080 O O . LEU A 1 138 ? 0.285 -7.014 37.427 1.00 96.06 138 LEU A O 1
ATOM 1084 N N . LEU A 1 139 ? 1.088 -6.644 35.357 1.00 96.81 139 LEU A N 1
ATOM 1085 C CA . LEU A 1 139 ? 2.132 -7.667 35.417 1.00 96.81 139 LEU A CA 1
ATOM 1086 C C . LEU A 1 139 ? 3.122 -7.390 36.554 1.00 96.81 139 LEU A C 1
ATOM 1088 O O . LEU A 1 139 ? 3.383 -8.285 37.350 1.00 96.81 139 LEU A O 1
ATOM 1092 N N . ILE A 1 140 ? 3.598 -6.147 36.701 1.00 97.50 140 ILE A N 1
ATOM 1093 C CA . ILE A 1 140 ? 4.498 -5.757 37.802 1.00 97.50 140 ILE A CA 1
ATOM 1094 C C . ILE A 1 140 ? 3.844 -6.007 39.169 1.00 97.50 140 ILE A C 1
ATOM 1096 O O . ILE A 1 140 ? 4.497 -6.501 40.089 1.00 97.50 140 ILE A O 1
ATOM 1100 N N . VAL A 1 141 ? 2.562 -5.666 39.321 1.00 97.31 141 VAL A N 1
ATOM 1101 C CA . VAL A 1 141 ? 1.817 -5.889 40.569 1.00 97.31 141 VAL A CA 1
ATOM 1102 C C . VAL A 1 141 ? 1.672 -7.380 40.866 1.00 97.31 141 VAL A C 1
ATOM 1104 O O . VAL A 1 141 ? 1.857 -7.780 42.014 1.00 97.31 141 VAL A O 1
ATOM 1107 N N . LEU A 1 142 ? 1.373 -8.202 39.857 1.00 96.06 142 LEU A N 1
ATOM 1108 C CA . LEU A 1 142 ? 1.257 -9.652 40.014 1.00 96.06 142 LEU A CA 1
ATOM 1109 C C . LEU A 1 142 ? 2.595 -10.284 40.406 1.00 96.06 142 LEU A C 1
ATOM 1111 O O . LEU A 1 142 ? 2.624 -11.074 41.343 1.00 96.06 142 LEU A O 1
ATOM 1115 N N . THR A 1 143 ? 3.706 -9.889 39.777 1.00 96.31 143 THR A N 1
ATOM 1116 C CA . THR A 1 143 ? 5.039 -10.413 40.120 1.00 96.31 143 THR A CA 1
ATOM 1117 C C . THR A 1 143 ? 5.475 -10.034 41.532 1.00 96.31 143 THR A C 1
ATOM 1119 O O . THR A 1 143 ? 6.197 -10.791 42.160 1.00 96.31 143 THR A O 1
ATOM 1122 N N . LYS A 1 144 ? 5.033 -8.887 42.060 1.00 92.62 144 LYS A N 1
ATOM 1123 C CA . LYS A 1 144 ? 5.313 -8.496 43.452 1.00 92.62 144 LYS A CA 1
ATOM 1124 C C . LYS A 1 144 ? 4.437 -9.205 44.489 1.00 92.62 144 LYS A C 1
ATOM 1126 O O . LYS A 1 144 ? 4.731 -9.106 45.675 1.00 92.62 144 LYS A O 1
ATOM 1131 N N . ARG A 1 145 ? 3.325 -9.821 44.072 1.00 83.25 145 ARG A N 1
ATOM 1132 C CA . ARG A 1 145 ? 2.397 -10.530 44.969 1.00 83.25 145 ARG A CA 1
ATOM 1133 C C . ARG A 1 145 ? 2.718 -12.016 45.136 1.00 83.25 145 ARG A C 1
ATOM 1135 O O . ARG A 1 145 ? 2.194 -12.604 46.078 1.00 83.25 145 ARG A O 1
ATOM 1142 N N . VAL A 1 146 ? 3.491 -12.599 44.222 1.00 78.50 146 VAL A N 1
ATOM 1143 C CA . VAL A 1 146 ? 3.974 -13.992 44.269 1.00 78.50 146 VAL A CA 1
ATOM 1144 C C . VAL A 1 146 ? 5.300 -14.033 45.014 1.00 78.50 146 VAL A C 1
ATOM 1146 O O . VAL A 1 146 ? 5.459 -14.951 45.844 1.00 78.50 146 VAL A O 1
#

Mean predicted aligned error: 12.29 Å

Secondary structure (DSSP, 8-state):
--TTTGGG--S--HHHHHHHHHHHTT--GGG-TTTTT-HHHHHHHHHHHHHHHHHHHHHHHHHHHHGGGSSSSHHHHHHHHHHHHHHHHHHHHHHHHHHH-HHHHHHHTHHHHHHHHHHHHHHHHHHHHHHHHHHHHHHHHHHHH-

Foldseek 3Di:
DPVPPVPPPVPDPVLLVQLLVCLVVVHDLVVQPCPPPDPVSNVSSPNSVVVNVVVVVVVVVCCVVVVVPPPDPPVVLVVVLVVQLVVQLVVQLVVQCVPVHPPCSVPPRNVVSNVVSVVCSVCVVVVVVVVVVVVVVVVVVVVVVD

Radius of gyration: 32.8 Å; Cα contacts (8 Å, |Δi|>4): 92; chains: 1; bounding box: 75×28×86 Å

Sequence (146 aa):
MFKKLFKRKEIVDPIFREGRLAFSNGVAVSDNPYKSTSTERAQVWESGWHEAQASRQEFEVKQKYGENSSNSSSGVFGIFAVVIGVVTFFGCWIYAIATYGLFLGLAFGWIPALIIAIIITLLSPVIAILLLIAVIILLIVLTKRV